Protein AF-A0A4Y2PWS4-F1 (afdb_monomer)

Mean predicted aligned error: 5.52 Å

InterPro domains:
  IPR001506 Peptidase M12A [PF01400] (10-78)
  IPR024079 Metallopeptidase, catalytic domain superfamily [G3DSA:3.40.390.10] (2-78)

Organism: Araneus ventricosus (NCBI:txid182803)

Structure (mmCIF, N/CA/C/O backbone):
data_AF-A0A4Y2PWS4-F1
#
_entry.id   AF-A0A4Y2PWS4-F1
#
loop_
_atom_site.group_PDB
_atom_site.id
_atom_site.type_symbol
_atom_site.label_atom_id
_atom_site.label_alt_id
_atom_site.label_comp_id
_atom_site.label_asym_id
_ato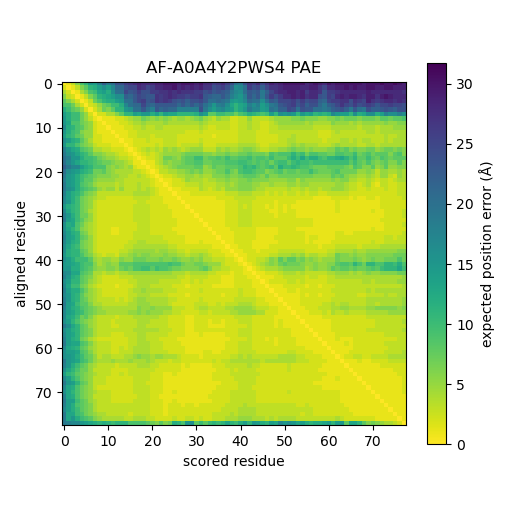m_site.label_entity_id
_atom_site.label_seq_id
_atom_site.pdbx_PDB_ins_code
_atom_site.Cartn_x
_atom_site.Cartn_y
_atom_site.Cartn_z
_atom_site.occupancy
_atom_site.B_iso_or_equiv
_atom_site.auth_seq_id
_atom_site.auth_comp_id
_atom_site.auth_asym_id
_atom_site.auth_atom_id
_atom_site.pdbx_PDB_model_num
ATOM 1 N N . MET A 1 1 ? -3.126 13.334 -30.702 1.00 34.84 1 MET A N 1
ATOM 2 C CA . MET A 1 1 ? -2.478 12.257 -29.924 1.00 34.84 1 MET A CA 1
ATOM 3 C C . MET A 1 1 ? -1.857 12.920 -28.704 1.00 34.84 1 MET A C 1
ATOM 5 O O . MET A 1 1 ? -0.911 13.672 -28.876 1.00 34.84 1 MET A O 1
ATOM 9 N N . PHE A 1 2 ? -2.456 12.782 -27.518 1.00 41.09 2 PHE A N 1
ATOM 10 C CA . PHE A 1 2 ? -1.919 13.400 -26.300 1.00 41.09 2 PHE A CA 1
ATOM 11 C C . PHE A 1 2 ? -0.837 12.489 -25.723 1.00 41.09 2 PHE A C 1
ATOM 13 O O . PHE A 1 2 ? -1.122 11.361 -25.319 1.00 41.09 2 PHE A O 1
ATOM 20 N N . VAL A 1 3 ? 0.406 12.966 -25.730 1.00 44.09 3 VAL A N 1
ATOM 21 C CA . VAL A 1 3 ? 1.513 12.331 -25.016 1.00 44.09 3 VAL A CA 1
ATOM 22 C C . VAL A 1 3 ? 1.362 12.743 -23.556 1.00 44.09 3 VAL A C 1
ATOM 24 O O . VAL A 1 3 ? 1.723 13.854 -23.184 1.00 44.09 3 VAL A O 1
ATOM 27 N N . TRP A 1 4 ? 0.755 11.881 -22.743 1.00 49.09 4 TRP A N 1
ATOM 28 C CA . TRP A 1 4 ? 0.829 12.024 -21.291 1.00 49.09 4 TRP A CA 1
ATOM 29 C C . TRP A 1 4 ? 2.303 11.928 -20.904 1.00 49.09 4 TRP A C 1
ATOM 31 O O . TRP A 1 4 ? 2.964 10.941 -21.235 1.00 49.09 4 TRP A O 1
ATOM 41 N N . ASN A 1 5 ? 2.831 12.980 -20.280 1.00 54.25 5 ASN A N 1
ATOM 42 C CA . ASN A 1 5 ? 4.214 13.026 -19.828 1.00 54.25 5 ASN A CA 1
ATOM 43 C C . ASN A 1 5 ? 4.473 11.810 -18.932 1.00 54.25 5 ASN A C 1
ATOM 45 O O . ASN A 1 5 ? 3.837 11.644 -17.894 1.00 54.25 5 ASN A O 1
ATOM 49 N N . ALA A 1 6 ? 5.426 10.963 -19.318 1.00 54.62 6 ALA A N 1
ATOM 50 C CA . ALA A 1 6 ? 5.783 9.733 -18.608 1.00 54.62 6 ALA A CA 1
ATOM 51 C C . ALA A 1 6 ? 6.307 9.956 -17.166 1.00 54.62 6 ALA A C 1
ATOM 53 O O . ALA A 1 6 ? 6.651 8.992 -16.488 1.00 54.62 6 ALA A O 1
ATOM 54 N N . LEU A 1 7 ? 6.355 11.209 -16.704 1.00 54.94 7 LEU A N 1
ATOM 55 C CA . LEU A 1 7 ? 6.837 11.652 -15.397 1.00 54.94 7 LEU A CA 1
ATOM 56 C C . LEU A 1 7 ? 5.716 11.875 -14.360 1.00 54.94 7 LEU A C 1
ATOM 58 O O . LEU A 1 7 ? 6.005 11.978 -13.174 1.00 54.94 7 LEU A O 1
ATOM 62 N N . GLU A 1 8 ? 4.434 11.918 -14.746 1.00 75.50 8 GLU A N 1
ATOM 63 C CA . GLU A 1 8 ? 3.358 12.242 -13.783 1.00 75.50 8 GLU A CA 1
ATOM 64 C C . GLU A 1 8 ? 3.113 11.158 -12.727 1.00 75.50 8 GLU A C 1
ATOM 66 O O . GLU A 1 8 ? 2.623 11.447 -11.642 1.00 75.50 8 GLU A O 1
ATOM 71 N N . TRP A 1 9 ? 3.447 9.898 -13.005 1.00 82.88 9 TRP A N 1
ATOM 72 C CA . TRP A 1 9 ? 3.154 8.820 -12.059 1.00 82.88 9 TRP A CA 1
ATOM 73 C C . TRP A 1 9 ? 4.100 8.809 -10.853 1.00 82.88 9 TRP A C 1
ATOM 75 O O . TRP A 1 9 ? 3.764 8.234 -9.821 1.00 82.88 9 TRP A O 1
ATOM 85 N N . GLN A 1 10 ? 5.274 9.432 -10.966 1.00 87.50 10 GLN A N 1
ATOM 86 C CA . GLN A 1 10 ? 6.276 9.455 -9.899 1.00 87.50 10 GLN A CA 1
ATOM 87 C C . GLN A 1 10 ? 5.841 10.346 -8.733 1.00 87.50 10 GLN A C 1
ATOM 89 O O . GLN A 1 10 ? 6.102 9.992 -7.586 1.00 87.50 10 GLN A O 1
ATOM 94 N N . SER A 1 11 ? 5.105 11.432 -9.000 1.00 89.00 11 SER A N 1
ATOM 95 C CA . SER A 1 11 ? 4.556 12.295 -7.942 1.00 89.00 11 SER A CA 1
ATOM 96 C C . SER A 1 11 ? 3.571 11.555 -7.030 1.00 89.00 11 SER A C 1
ATOM 98 O O . SER A 1 11 ? 3.395 11.921 -5.875 1.00 89.00 11 SER A O 1
ATOM 100 N N . GLN A 1 12 ? 2.992 10.437 -7.489 1.00 88.56 12 GLN A N 1
ATOM 101 C CA . GLN A 1 12 ? 2.125 9.575 -6.672 1.00 88.56 12 GLN A CA 1
ATOM 102 C C . GLN A 1 1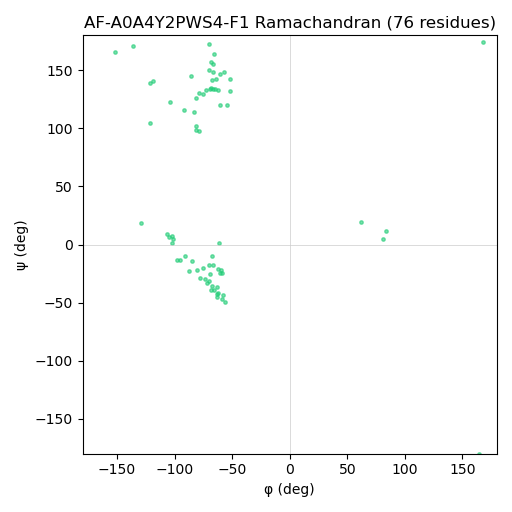2 ? 2.871 8.846 -5.538 1.00 88.56 12 GLN A C 1
ATOM 104 O O . GLN A 1 12 ? 2.230 8.213 -4.699 1.00 88.56 12 GLN A O 1
ATOM 109 N N . TYR A 1 13 ? 4.208 8.901 -5.525 1.00 90.75 13 TYR A N 1
ATOM 110 C CA . TYR A 1 13 ? 5.070 8.332 -4.483 1.00 90.75 13 TYR A CA 1
ATOM 111 C C . TYR A 1 13 ? 5.598 9.392 -3.507 1.00 90.75 13 TYR A C 1
ATOM 113 O O . TYR A 1 13 ? 6.354 9.058 -2.589 1.00 90.75 13 TYR A O 1
ATOM 121 N N . GLU A 1 14 ? 5.215 10.659 -3.681 1.00 91.81 14 GLU A N 1
ATOM 122 C CA . GLU A 1 14 ? 5.520 11.711 -2.717 1.00 91.81 14 GLU A CA 1
ATOM 123 C C . GLU A 1 14 ? 4.857 11.392 -1.374 1.00 91.81 14 GLU A C 1
ATOM 125 O O . GLU A 1 14 ? 3.692 10.997 -1.292 1.00 91.81 14 GLU A O 1
ATOM 130 N N . LYS A 1 15 ? 5.628 11.525 -0.293 1.00 90.81 15 LYS A N 1
ATOM 131 C CA . LYS A 1 15 ? 5.116 11.280 1.054 1.00 90.81 15 LYS A CA 1
ATOM 132 C C . LYS A 1 15 ? 4.237 12.449 1.473 1.00 90.81 15 LYS A C 1
ATOM 134 O O . LYS A 1 15 ? 4.686 13.591 1.440 1.00 90.81 15 LYS A O 1
ATOM 139 N N . SER A 1 16 ? 3.034 12.150 1.947 1.00 89.19 16 SER A N 1
ATOM 140 C CA . SER A 1 16 ? 2.215 13.129 2.660 1.00 89.19 16 SER A CA 1
ATOM 141 C C . SER A 1 16 ? 2.930 13.607 3.927 1.00 89.19 16 SER A C 1
ATOM 143 O O . SER A 1 16 ? 3.665 12.840 4.561 1.00 89.19 16 SER A O 1
ATOM 145 N N . SER A 1 17 ? 2.725 14.873 4.293 1.00 88.69 17 SER A N 1
ATOM 146 C CA . SER A 1 17 ? 3.292 15.431 5.519 1.00 88.69 17 SER A CA 1
ATOM 147 C C . SER A 1 17 ? 2.639 14.800 6.756 1.00 88.69 17 SER A C 1
ATOM 149 O O . SER A 1 17 ? 1.515 14.303 6.689 1.00 88.69 17 SER A O 1
ATOM 151 N N . TYR A 1 18 ? 3.325 14.835 7.904 1.00 79.81 18 TYR A N 1
ATOM 152 C CA . TYR A 1 18 ? 2.745 14.375 9.174 1.00 79.81 18 TYR A CA 1
ATOM 153 C C . TYR A 1 18 ? 1.585 15.251 9.666 1.00 79.81 18 TYR A C 1
ATOM 155 O O . TYR A 1 18 ? 0.815 14.807 10.509 1.00 79.81 18 TYR A O 1
ATOM 163 N N . GLU A 1 19 ? 1.459 16.472 9.148 1.00 84.38 19 GLU A N 1
ATOM 164 C CA . GLU A 1 19 ? 0.349 17.380 9.451 1.00 84.38 19 GLU A CA 1
ATOM 165 C C . GLU A 1 19 ? -0.916 16.982 8.671 1.00 84.38 19 GLU A C 1
ATOM 167 O O . GLU A 1 19 ? -2.026 17.157 9.168 1.00 84.38 19 GLU A O 1
ATOM 172 N N . ASP A 1 20 ? -0.744 16.366 7.496 1.00 83.00 20 ASP A N 1
ATOM 173 C CA . ASP A 1 20 ? -1.833 15.934 6.610 1.00 83.00 20 ASP A CA 1
ATOM 174 C C . ASP A 1 20 ? -2.306 14.493 6.869 1.00 83.00 20 ASP A C 1
ATOM 176 O O . ASP A 1 20 ? -3.314 14.059 6.305 1.00 83.00 20 ASP A O 1
ATOM 180 N N . ILE A 1 21 ? -1.582 13.717 7.688 1.00 86.75 21 ILE A N 1
ATOM 181 C CA . ILE A 1 21 ? -1.906 12.310 7.966 1.00 86.75 21 ILE A CA 1
ATOM 182 C C . ILE A 1 21 ? -2.132 12.049 9.450 1.00 86.75 21 ILE A C 1
ATOM 184 O O . ILE A 1 21 ? -1.362 12.455 10.314 1.00 86.75 21 ILE A O 1
ATOM 188 N N . GLN A 1 22 ? -3.144 11.235 9.741 1.00 87.38 22 GLN A N 1
ATOM 189 C CA . GLN A 1 22 ? -3.329 10.645 11.059 1.00 87.38 22 GLN A CA 1
ATOM 190 C C . GLN A 1 22 ? -2.905 9.173 11.035 1.00 87.38 22 GLN A C 1
ATOM 192 O O . GLN A 1 22 ? -3.430 8.363 10.267 1.00 87.38 22 GLN A O 1
ATOM 197 N N . ILE A 1 23 ? -1.956 8.798 11.895 1.00 88.31 23 ILE A N 1
ATOM 198 C CA . ILE A 1 23 ? -1.497 7.407 12.006 1.00 88.31 23 ILE A CA 1
ATOM 199 C C . ILE A 1 23 ? -2.480 6.624 12.882 1.00 88.31 23 ILE A C 1
ATOM 201 O O . ILE A 1 23 ? -2.449 6.702 14.106 1.00 88.31 23 ILE A O 1
ATOM 205 N N . LEU A 1 24 ? -3.345 5.838 12.239 1.00 91.81 24 LEU A N 1
ATOM 206 C CA . LEU A 1 24 ? -4.409 5.062 12.897 1.00 91.81 24 LEU A CA 1
ATOM 207 C C . LEU A 1 24 ? -4.089 3.566 13.053 1.00 91.81 24 LEU A C 1
ATOM 209 O O . LEU A 1 24 ? -4.950 2.762 13.419 1.00 91.81 24 LEU A O 1
ATOM 213 N N . GLY A 1 25 ? -2.864 3.154 12.736 1.00 92.00 25 GLY A N 1
ATOM 214 C CA . GLY A 1 25 ? -2.428 1.763 12.825 1.00 92.00 25 GLY A CA 1
ATOM 215 C C . GLY A 1 25 ? -1.129 1.503 12.062 1.00 92.00 25 GLY A C 1
ATOM 216 O O . GLY A 1 25 ? -0.587 2.423 11.447 1.00 92.00 25 GLY A O 1
ATOM 217 N N . PRO A 1 26 ? -0.636 0.254 12.074 1.00 94.12 26 PRO A N 1
ATOM 218 C CA . PRO A 1 26 ? 0.612 -0.112 11.412 1.00 94.12 26 PRO A CA 1
ATOM 219 C C . PRO A 1 26 ? 0.529 0.017 9.883 1.00 94.12 26 PRO A C 1
ATOM 221 O O . PRO A 1 26 ? -0.557 0.090 9.289 1.00 94.12 26 PRO A O 1
ATOM 224 N N . TYR A 1 27 ? 1.698 0.022 9.237 1.00 95.06 27 TYR A N 1
ATOM 225 C CA . TYR A 1 27 ? 1.800 -0.113 7.786 1.00 95.06 27 TYR A CA 1
ATOM 226 C C . TYR A 1 27 ? 1.301 -1.498 7.359 1.00 95.06 27 TYR A C 1
ATOM 228 O O . TYR A 1 27 ? 1.664 -2.500 7.972 1.00 95.06 27 TYR A O 1
ATOM 236 N N . ASP A 1 28 ? 0.466 -1.551 6.325 1.00 97.50 28 ASP A N 1
ATOM 237 C CA . ASP A 1 28 ? -0.087 -2.799 5.804 1.00 97.50 28 ASP A CA 1
ATOM 238 C C . ASP A 1 28 ? 0.292 -2.951 4.330 1.00 97.50 28 ASP A C 1
ATOM 240 O O . ASP A 1 28 ? -0.285 -2.299 3.459 1.00 97.50 28 ASP A O 1
ATOM 244 N N . TYR A 1 29 ? 1.265 -3.827 4.065 1.00 97.94 29 TYR A N 1
ATOM 245 C CA . TYR A 1 29 ? 1.748 -4.144 2.717 1.00 97.94 29 TYR A CA 1
ATOM 246 C C . TYR A 1 29 ? 0.649 -4.695 1.800 1.00 97.94 29 TYR A C 1
ATOM 248 O O . TYR A 1 29 ? 0.752 -4.591 0.579 1.00 97.94 29 TYR A O 1
ATOM 256 N N . TYR A 1 30 ? -0.403 -5.284 2.373 1.00 98.12 30 TYR A N 1
ATOM 257 C CA . TYR A 1 30 ? -1.487 -5.921 1.628 1.00 98.12 30 TYR A CA 1
ATOM 258 C C . TYR A 1 30 ? -2.770 -5.084 1.614 1.00 98.12 30 TYR A C 1
ATOM 260 O O . TYR A 1 30 ? -3.794 -5.566 1.122 1.00 98.12 30 TYR A O 1
ATOM 268 N N . SER A 1 31 ? -2.723 -3.851 2.134 1.00 98.12 31 SER A N 1
ATOM 269 C CA . SER A 1 31 ? -3.843 -2.908 2.106 1.00 98.12 31 SER A CA 1
ATOM 270 C C . SER A 1 31 ? -4.386 -2.754 0.688 1.00 98.12 31 SER A C 1
ATOM 272 O O . SER A 1 31 ? -3.622 -2.684 -0.280 1.00 98.12 31 SER A O 1
ATOM 274 N N . VAL A 1 32 ? -5.708 -2.624 0.563 1.00 98.19 32 VAL A N 1
ATOM 275 C CA . VAL A 1 32 ? -6.354 -2.344 -0.732 1.00 98.19 32 VAL A CA 1
ATOM 276 C C . VAL A 1 32 ? -5.872 -1.022 -1.349 1.00 98.19 32 VAL A C 1
ATOM 278 O O . VAL A 1 32 ? -5.933 -0.842 -2.564 1.00 98.19 32 VAL A O 1
ATOM 281 N N . MET A 1 33 ? -5.349 -0.115 -0.518 1.00 97.06 33 MET A N 1
ATOM 282 C CA . MET A 1 33 ? -4.810 1.179 -0.935 1.00 97.06 33 MET A CA 1
ATOM 283 C C . MET A 1 33 ? -3.348 1.108 -1.392 1.00 97.06 33 MET A C 1
ATOM 285 O O . MET A 1 33 ? -2.862 2.051 -2.010 1.00 97.06 33 MET A O 1
ATOM 289 N N . HIS A 1 34 ? -2.628 0.015 -1.119 1.00 97.81 34 HIS A N 1
ATOM 290 C CA . HIS A 1 34 ? -1.225 -0.099 -1.511 1.00 97.81 34 HIS A CA 1
ATOM 291 C C . HIS A 1 34 ? -1.104 -0.220 -3.039 1.00 97.81 34 HIS A C 1
ATOM 293 O O . HIS A 1 34 ? -1.832 -0.988 -3.679 1.00 97.81 34 HIS A O 1
ATOM 299 N N . TYR A 1 35 ? -0.186 0.528 -3.653 1.00 96.06 35 TYR A N 1
ATOM 300 C CA . TYR A 1 35 ? 0.112 0.394 -5.083 1.00 96.06 35 TYR A CA 1
ATOM 301 C C . TYR A 1 35 ? 0.750 -0.972 -5.399 1.00 96.06 35 TYR A C 1
ATOM 303 O O . TYR A 1 35 ? 1.448 -1.527 -4.547 1.00 96.06 35 TYR A O 1
ATOM 311 N N . PRO A 1 36 ? 0.521 -1.541 -6.597 1.00 95.12 36 PRO A N 1
ATOM 312 C CA . PRO A 1 36 ? 1.263 -2.717 -7.041 1.00 95.12 36 PRO A CA 1
ATOM 313 C C . PRO A 1 36 ? 2.746 -2.373 -7.255 1.00 95.12 36 PRO A C 1
ATOM 315 O O . PRO A 1 36 ? 3.086 -1.221 -7.510 1.00 95.12 36 PRO A O 1
ATOM 318 N N . ILE A 1 37 ? 3.619 -3.381 -7.160 1.00 95.75 37 ILE A N 1
ATOM 319 C CA . ILE A 1 37 ? 5.079 -3.216 -7.296 1.00 95.75 37 ILE A CA 1
ATOM 320 C C . ILE A 1 37 ? 5.510 -2.703 -8.683 1.00 95.75 37 ILE A C 1
ATOM 322 O O . ILE A 1 37 ? 6.420 -1.879 -8.736 1.00 95.75 37 ILE A O 1
ATOM 326 N N . PRO A 1 38 ? 4.940 -3.166 -9.815 1.00 93.44 38 PRO A N 1
ATOM 327 C CA . PRO A 1 38 ? 5.369 -2.681 -11.122 1.00 93.44 38 PRO A CA 1
ATOM 328 C C . PRO A 1 38 ? 4.979 -1.218 -11.348 1.00 93.44 38 PRO A C 1
ATOM 330 O O . PRO A 1 38 ? 3.830 -0.823 -11.130 1.00 93.44 38 PRO A O 1
ATOM 333 N N . ALA A 1 39 ? 5.922 -0.429 -11.859 1.00 90.69 39 ALA A N 1
ATOM 334 C CA . ALA A 1 39 ? 5.673 0.937 -12.278 1.00 90.69 39 ALA A CA 1
ATOM 335 C C . ALA A 1 39 ? 4.674 0.968 -13.454 1.00 90.69 39 ALA A C 1
ATOM 337 O O . ALA A 1 39 ? 4.741 0.110 -14.346 1.00 90.69 39 ALA A O 1
ATOM 338 N N . PRO A 1 40 ? 3.758 1.955 -13.501 1.00 88.06 40 PRO A N 1
ATOM 339 C CA . PRO A 1 40 ? 2.703 2.009 -14.505 1.00 88.06 40 PRO A CA 1
ATOM 340 C C . PRO A 1 40 ? 3.228 1.885 -15.935 1.00 88.06 40 PRO A C 1
ATOM 342 O O . PRO A 1 40 ? 4.143 2.599 -16.334 1.00 88.06 40 PRO A O 1
ATOM 345 N N . ARG A 1 41 ? 2.596 1.009 -16.728 1.00 85.50 41 ARG A N 1
ATOM 346 C CA . ARG A 1 41 ? 2.935 0.756 -18.144 1.00 85.50 41 ARG A CA 1
ATOM 347 C C . ARG A 1 41 ? 4.357 0.219 -18.369 1.00 85.50 41 ARG A C 1
ATOM 349 O O . ARG A 1 41 ? 4.859 0.289 -19.488 1.00 85.50 41 ARG A O 1
ATOM 356 N N . THR A 1 42 ? 4.992 -0.337 -17.340 1.00 85.12 42 THR A N 1
ATOM 357 C CA . THR A 1 42 ? 6.307 -0.978 -17.443 1.00 85.12 42 THR A CA 1
ATOM 358 C C . THR A 1 42 ? 6.327 -2.305 -16.679 1.00 85.12 42 THR A C 1
ATOM 360 O O . THR A 1 42 ? 5.403 -2.622 -15.933 1.00 85.12 42 THR A O 1
ATOM 363 N N . HIS A 1 43 ? 7.401 -3.075 -16.853 1.00 83.56 43 HIS A N 1
ATOM 364 C CA . HIS A 1 43 ? 7.688 -4.271 -16.051 1.00 83.56 43 HIS A CA 1
ATOM 365 C C . HIS A 1 43 ? 8.741 -4.015 -14.964 1.00 83.56 43 HIS A C 1
ATOM 367 O O . HIS A 1 43 ? 9.172 -4.947 -14.290 1.00 83.56 43 HIS A O 1
ATOM 373 N N . LEU A 1 44 ? 9.184 -2.765 -14.814 1.00 90.38 44 LEU A N 1
ATOM 374 C CA . LEU A 1 44 ? 10.186 -2.387 -13.828 1.00 90.38 44 LEU A CA 1
ATOM 375 C C . LEU A 1 44 ? 9.501 -2.095 -12.487 1.00 90.38 44 LEU A C 1
ATOM 377 O O . LEU A 1 44 ? 8.385 -1.575 -12.487 1.00 90.38 44 LEU A O 1
ATOM 381 N N . PRO A 1 45 ? 10.129 -2.415 -11.347 1.00 93.19 45 PRO A N 1
ATOM 382 C CA . PRO A 1 45 ? 9.577 -2.070 -10.042 1.00 93.19 45 PRO A CA 1
ATOM 383 C C . PRO A 1 45 ? 9.580 -0.548 -9.830 1.00 93.19 45 PRO A C 1
ATOM 385 O O . PRO A 1 45 ? 10.535 0.130 -10.209 1.00 93.19 45 PRO A O 1
ATOM 388 N N . SER A 1 46 ? 8.534 -0.006 -9.203 1.00 94.12 46 SER A N 1
ATOM 389 C CA . SER A 1 46 ? 8.488 1.392 -8.744 1.00 94.12 46 SER A CA 1
ATOM 390 C C . SER A 1 46 ? 9.063 1.582 -7.338 1.00 94.12 46 SER A C 1
ATOM 392 O O . SER A 1 46 ? 9.480 2.684 -6.993 1.00 94.12 46 SER A O 1
ATOM 394 N N . PHE A 1 47 ? 9.093 0.522 -6.529 1.00 94.62 47 PHE A N 1
ATOM 395 C CA . PHE A 1 47 ? 9.653 0.508 -5.178 1.00 94.62 47 PHE A CA 1
ATOM 396 C C . PHE A 1 47 ? 10.153 -0.891 -4.802 1.00 94.62 47 PHE A C 1
ATOM 398 O O . PHE A 1 47 ? 9.811 -1.888 -5.440 1.00 94.62 47 PHE A O 1
ATOM 405 N N . GLU A 1 48 ? 10.934 -0.959 -3.724 1.00 95.75 48 GLU A N 1
ATOM 406 C CA . GLU A 1 48 ? 11.447 -2.198 -3.141 1.00 95.75 48 GLU A CA 1
ATOM 407 C C . GLU A 1 48 ? 10.944 -2.369 -1.701 1.00 95.75 48 GLU A C 1
ATOM 409 O O . GLU A 1 48 ? 10.862 -1.411 -0.929 1.00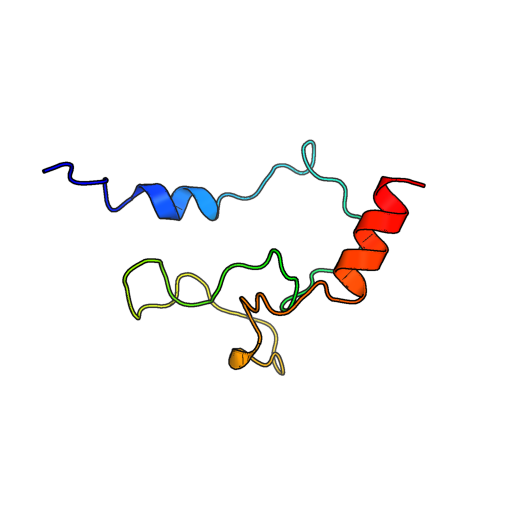 95.75 48 GLU A O 1
ATOM 414 N N . VAL A 1 49 ? 10.610 -3.606 -1.327 1.00 96.38 49 VAL A N 1
ATOM 415 C CA . VAL A 1 49 ? 10.216 -3.954 0.041 1.00 96.38 49 VAL A CA 1
ATOM 416 C C . VAL A 1 49 ? 11.449 -4.386 0.827 1.00 96.38 49 VAL A C 1
ATOM 418 O O . VAL A 1 49 ? 12.043 -5.421 0.545 1.00 96.38 49 VAL A O 1
ATOM 421 N N . LEU A 1 50 ? 11.797 -3.617 1.859 1.00 95.81 50 LEU A N 1
ATOM 422 C CA . LEU A 1 50 ? 12.978 -3.883 2.691 1.00 95.81 50 LEU A CA 1
ATOM 423 C C . LEU A 1 50 ? 12.745 -4.974 3.753 1.00 95.81 50 LEU A C 1
ATOM 425 O O . LEU A 1 50 ? 13.695 -5.574 4.258 1.00 95.81 50 LEU A O 1
ATOM 429 N N . GLN A 1 51 ? 11.487 -5.224 4.128 1.00 96.06 51 GLN A N 1
ATOM 430 C CA . GLN A 1 51 ? 11.138 -6.197 5.161 1.00 96.06 51 GLN A CA 1
ATOM 431 C C . GLN A 1 51 ? 1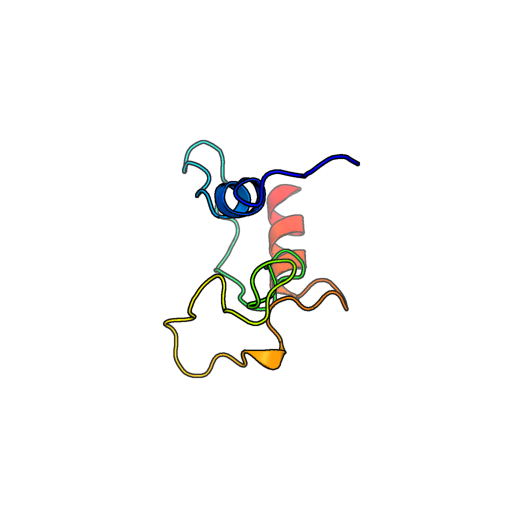1.122 -7.625 4.598 1.00 96.06 51 GLN A C 1
ATOM 433 O O . GLN A 1 51 ? 10.409 -7.932 3.643 1.00 96.06 51 GLN A O 1
ATOM 438 N N . LYS A 1 52 ? 11.876 -8.529 5.234 1.00 95.94 52 LYS A N 1
ATOM 439 C CA . LYS A 1 52 ? 11.906 -9.953 4.866 1.00 95.94 52 LYS A CA 1
ATOM 440 C C . LYS A 1 52 ? 10.590 -10.654 5.216 1.00 95.94 52 LYS A C 1
ATOM 442 O O . LYS A 1 52 ? 9.939 -10.311 6.200 1.00 95.94 52 LYS A O 1
ATOM 447 N N . GLY A 1 53 ? 10.243 -11.681 4.439 1.00 96.12 53 GLY A N 1
ATOM 448 C CA . GLY A 1 53 ? 9.059 -12.518 4.676 1.00 96.12 53 GLY A CA 1
ATOM 449 C C . GLY A 1 53 ? 7.737 -11.920 4.186 1.00 96.12 53 GLY A C 1
ATOM 450 O O . GLY A 1 53 ? 6.688 -12.515 4.417 1.00 96.12 53 GLY A O 1
ATOM 451 N N . ILE A 1 54 ? 7.772 -10.767 3.510 1.00 97.38 54 ILE A N 1
ATOM 452 C CA . ILE A 1 54 ? 6.602 -10.202 2.834 1.00 97.38 54 ILE A CA 1
ATOM 453 C C . ILE A 1 54 ? 6.383 -10.930 1.505 1.00 97.38 54 ILE A C 1
ATOM 455 O O . ILE A 1 54 ? 7.302 -11.078 0.701 1.00 97.38 54 ILE A O 1
ATOM 459 N N . ASP A 1 55 ? 5.151 -11.372 1.274 1.00 97.00 55 ASP A N 1
ATOM 460 C CA . ASP A 1 55 ? 4.735 -12.002 0.028 1.00 97.00 55 ASP A CA 1
ATOM 461 C C . ASP A 1 55 ? 4.432 -10.926 -1.020 1.00 97.00 55 ASP A C 1
ATOM 463 O O . ASP A 1 55 ? 3.355 -10.324 -1.045 1.00 97.00 55 ASP A O 1
ATOM 467 N N . LEU A 1 56 ? 5.406 -10.685 -1.898 1.00 96.69 56 LEU A N 1
ATOM 468 C CA . LEU A 1 56 ? 5.325 -9.665 -2.943 1.00 96.69 56 LEU A CA 1
ATOM 469 C C . LEU A 1 56 ? 4.162 -9.893 -3.920 1.00 96.69 56 LEU A C 1
ATOM 471 O O . LEU A 1 56 ? 3.673 -8.927 -4.501 1.00 96.69 56 LEU A O 1
ATOM 475 N N . SER A 1 57 ? 3.679 -11.132 -4.074 1.00 95.69 57 SER A N 1
ATOM 476 C CA . SER A 1 57 ? 2.561 -11.448 -4.976 1.00 95.69 57 SER A CA 1
ATOM 477 C C . SER A 1 57 ? 1.215 -10.902 -4.488 1.00 95.69 57 SER A C 1
ATOM 479 O O . SER A 1 57 ? 0.272 -10.775 -5.268 1.00 95.69 57 SER A O 1
ATOM 481 N N . ARG A 1 58 ? 1.124 -10.544 -3.201 1.00 96.88 58 ARG A N 1
ATOM 482 C CA . ARG A 1 58 ? -0.091 -10.012 -2.568 1.00 96.88 58 ARG A CA 1
ATOM 483 C C . ARG A 1 58 ? -0.141 -8.487 -2.522 1.00 96.88 58 ARG A C 1
ATOM 485 O O . ARG A 1 58 ? -1.195 -7.925 -2.221 1.00 96.88 58 ARG A O 1
ATOM 492 N N . ILE A 1 59 ? 0.974 -7.809 -2.790 1.00 97.81 59 ILE A N 1
ATOM 493 C CA . ILE A 1 59 ? 1.044 -6.345 -2.779 1.00 97.81 59 ILE A CA 1
ATOM 494 C C . ILE A 1 59 ? 0.311 -5.792 -4.002 1.00 97.81 59 ILE A C 1
ATOM 496 O O . ILE A 1 59 ? 0.511 -6.246 -5.125 1.00 97.81 59 ILE A O 1
ATOM 500 N N . GLY A 1 60 ? -0.540 -4.788 -3.789 1.00 97.25 60 GLY A N 1
ATOM 501 C CA . GLY A 1 60 ? -1.357 -4.216 -4.861 1.00 97.25 60 GLY A CA 1
ATOM 502 C C . GLY A 1 60 ? -2.651 -4.976 -5.147 1.00 97.25 60 GLY A C 1
ATOM 503 O O . GLY A 1 60 ? -3.3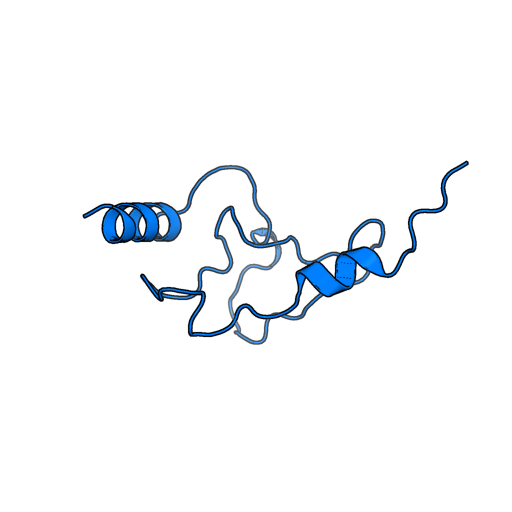08 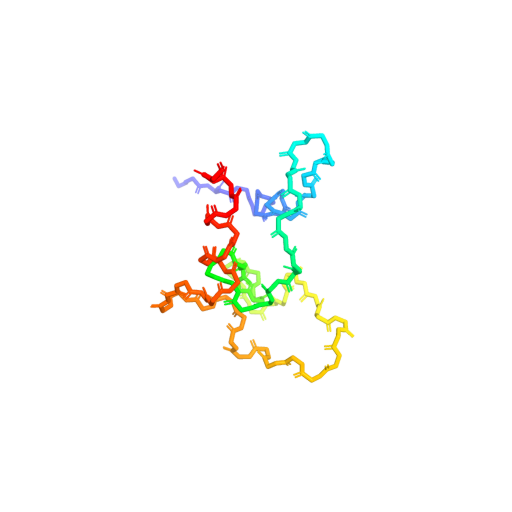-4.701 -6.150 1.00 97.25 60 GLY A O 1
ATOM 504 N N . GLN A 1 61 ? -3.045 -5.912 -4.278 1.00 97.56 61 GLN A N 1
ATOM 505 C CA . GLN A 1 61 ? -4.331 -6.597 -4.390 1.00 97.56 61 GLN A CA 1
ATOM 506 C C . GLN A 1 61 ? -5.510 -5.607 -4.386 1.00 97.56 61 GLN A C 1
ATOM 508 O O . GLN A 1 61 ? -5.460 -4.543 -3.762 1.00 97.56 61 GLN A O 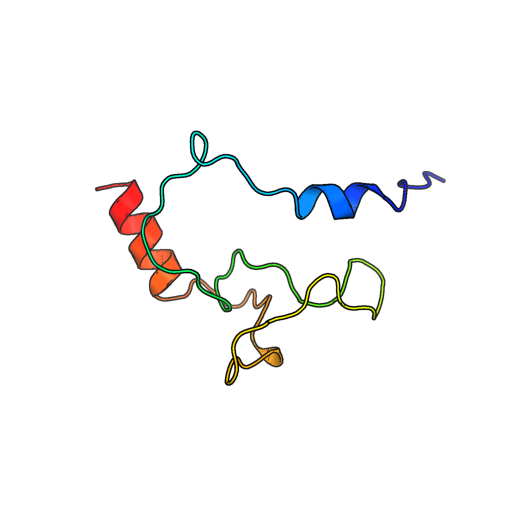1
ATOM 513 N N . ARG A 1 62 ? -6.583 -5.972 -5.093 1.00 97.62 62 ARG A N 1
ATOM 514 C CA . ARG A 1 62 ? -7.851 -5.221 -5.162 1.00 97.62 62 ARG A CA 1
ATOM 515 C C . ARG A 1 62 ? -9.070 -6.104 -4.868 1.00 97.62 62 ARG A C 1
ATOM 517 O O . ARG A 1 62 ? -10.187 -5.759 -5.233 1.00 97.62 62 ARG A O 1
ATOM 524 N N . ALA A 1 63 ? -8.854 -7.256 -4.235 1.00 96.81 63 ALA A N 1
ATOM 525 C CA . ALA A 1 63 ? -9.900 -8.219 -3.903 1.00 96.81 63 ALA A CA 1
ATOM 526 C C . ALA A 1 63 ? -10.786 -7.740 -2.742 1.00 96.81 63 ALA A C 1
ATOM 528 O O . ALA A 1 63 ? -11.964 -8.081 -2.683 1.00 96.81 63 ALA A O 1
ATOM 529 N N . GLY A 1 64 ? -10.236 -6.941 -1.822 1.00 97.44 64 GLY A N 1
ATOM 530 C CA . GLY A 1 64 ? -11.009 -6.349 -0.736 1.00 97.44 64 GLY A CA 1
ATOM 531 C C . GLY A 1 64 ? -10.152 -5.713 0.353 1.00 97.44 64 GLY A C 1
ATOM 532 O O . GLY A 1 64 ? -8.927 -5.811 0.345 1.00 97.44 64 GLY A O 1
ATOM 533 N N . GLN A 1 65 ? -10.821 -5.063 1.304 1.00 98.31 65 GLN A N 1
ATOM 534 C CA . GLN A 1 65 ? -10.184 -4.457 2.475 1.00 98.31 65 GLN A CA 1
ATOM 535 C C . GLN A 1 65 ? -9.590 -5.527 3.395 1.00 98.31 65 GLN A C 1
ATOM 537 O O . GLN A 1 65 ? -10.273 -6.498 3.751 1.00 98.31 65 GLN A O 1
ATOM 542 N N . THR A 1 66 ? -8.352 -5.317 3.840 1.00 98.12 66 THR A N 1
ATOM 543 C CA . THR A 1 66 ? -7.750 -6.133 4.901 1.00 98.12 66 THR A CA 1
ATOM 544 C C . THR A 1 66 ? -8.415 -5.848 6.250 1.00 98.12 66 THR A C 1
ATOM 546 O O . THR A 1 66 ? -9.224 -4.928 6.397 1.00 98.12 66 THR A O 1
ATOM 549 N N . GLN A 1 67 ? -8.074 -6.630 7.277 1.00 97.75 67 GLN A N 1
ATOM 550 C CA . GLN A 1 67 ? -8.528 -6.316 8.633 1.00 97.75 67 GLN A CA 1
ATOM 551 C C . GLN A 1 67 ? -7.964 -4.972 9.123 1.00 97.75 67 GLN A C 1
ATOM 553 O O . GLN A 1 67 ? -8.678 -4.212 9.770 1.00 97.75 67 GLN A O 1
ATOM 558 N N . ILE A 1 68 ? -6.720 -4.640 8.760 1.00 97.75 68 ILE A N 1
ATOM 559 C CA . ILE A 1 68 ? -6.079 -3.381 9.161 1.00 97.75 68 ILE A CA 1
ATOM 560 C C . ILE A 1 68 ? -6.760 -2.186 8.481 1.00 97.75 68 ILE A C 1
ATOM 562 O O . ILE A 1 68 ? -6.963 -1.165 9.138 1.00 97.75 68 ILE A O 1
ATOM 566 N N . ASP A 1 69 ? -7.161 -2.310 7.210 1.00 98.19 69 ASP A N 1
ATOM 567 C CA . ASP A 1 69 ? -7.951 -1.283 6.515 1.00 98.19 69 ASP A CA 1
ATOM 568 C C . ASP A 1 69 ? -9.249 -0.977 7.284 1.00 98.19 69 ASP A C 1
ATOM 570 O O . ASP A 1 69 ? -9.544 0.178 7.597 1.00 98.19 69 ASP A O 1
ATOM 574 N N . LYS A 1 70 ? -9.994 -2.025 7.660 1.00 97.88 70 LYS A N 1
ATOM 575 C CA . LYS A 1 70 ? -11.257 -1.906 8.409 1.00 97.88 70 LYS A CA 1
ATOM 576 C C . LYS A 1 70 ? -11.054 -1.281 9.787 1.00 97.88 70 LYS A C 1
ATOM 578 O O . LYS A 1 70 ? -11.830 -0.417 10.191 1.00 97.88 70 LYS A O 1
ATOM 583 N N . ASP A 1 71 ? -10.001 -1.680 10.493 1.00 97.62 71 ASP A N 1
ATOM 584 C CA . ASP A 1 71 ? -9.683 -1.140 11.814 1.00 97.62 71 ASP A CA 1
ATOM 585 C C . ASP A 1 71 ? -9.311 0.349 11.746 1.00 97.62 71 ASP A C 1
ATOM 587 O O . ASP A 1 71 ? -9.719 1.121 12.615 1.00 97.62 71 ASP A O 1
ATOM 591 N N . LYS A 1 72 ? -8.570 0.774 10.710 1.00 96.88 72 LYS A N 1
ATOM 592 C CA . LYS A 1 72 ? -8.240 2.191 10.478 1.00 96.88 72 LYS A CA 1
ATOM 593 C C . LYS A 1 72 ? -9.494 3.020 10.213 1.00 96.88 72 LYS A C 1
ATOM 595 O O . LYS A 1 72 ? -9.653 4.063 10.837 1.00 96.88 72 LYS A O 1
ATOM 600 N N . ILE A 1 73 ? -10.406 2.535 9.364 1.00 96.62 73 ILE A N 1
ATOM 601 C CA . ILE A 1 73 ? -11.696 3.200 9.107 1.00 96.62 73 ILE A CA 1
ATOM 602 C C . ILE A 1 73 ? -12.488 3.335 10.409 1.00 96.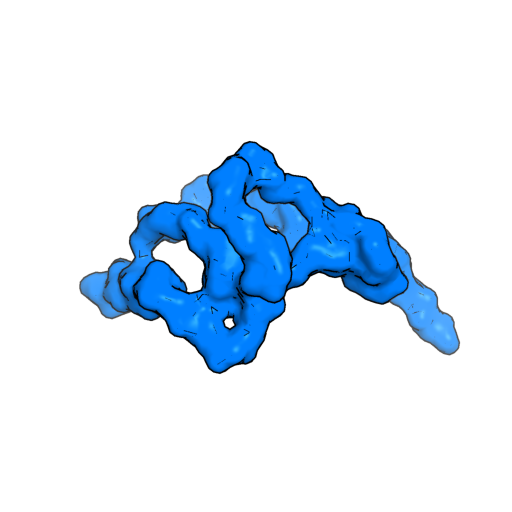62 73 ILE A C 1
ATOM 604 O O . ILE A 1 73 ? -12.962 4.419 10.733 1.00 96.62 73 ILE A O 1
ATOM 608 N N . LYS A 1 74 ? -12.587 2.260 11.199 1.00 97.00 74 LYS A N 1
ATOM 609 C CA . LYS A 1 74 ? -13.310 2.293 12.475 1.00 97.00 74 LYS A CA 1
ATOM 610 C C . LYS A 1 74 ? -12.749 3.347 13.431 1.00 97.00 74 LYS A C 1
ATOM 612 O O . LYS A 1 74 ? -13.538 4.047 14.045 1.00 97.00 74 LYS A O 1
ATOM 617 N N . ARG A 1 75 ? -11.420 3.460 13.545 1.00 95.44 75 ARG A N 1
ATOM 618 C CA . ARG A 1 75 ? -10.753 4.450 14.412 1.00 95.44 75 ARG A CA 1
ATOM 619 C C . ARG A 1 75 ? -10.890 5.886 13.908 1.00 95.44 75 ARG A C 1
ATOM 621 O O . ARG A 1 75 ? -10.898 6.794 14.722 1.00 95.44 75 ARG A O 1
ATOM 628 N N . LEU A 1 76 ? -10.958 6.091 12.591 1.00 95.31 76 LEU A N 1
ATOM 629 C CA . LEU A 1 76 ? -11.124 7.425 12.005 1.00 95.31 76 LEU A CA 1
ATOM 630 C C . LEU A 1 76 ? -12.506 8.021 12.316 1.00 95.31 76 LEU A C 1
ATOM 632 O O . LEU A 1 76 ? -12.628 9.228 12.482 1.00 95.31 76 LEU A O 1
ATOM 636 N N . TYR A 1 77 ? -13.539 7.177 12.359 1.00 95.50 77 TYR A N 1
ATOM 637 C CA . TYR A 1 77 ? -14.940 7.594 12.495 1.00 95.50 77 TYR A CA 1
ATOM 638 C C . TYR A 1 77 ? -15.548 7.323 13.883 1.00 95.50 77 TYR A C 1
ATOM 640 O O . TYR A 1 77 ? -16.764 7.441 14.040 1.00 95.50 77 TYR A O 1
ATOM 648 N N . SER A 1 78 ? -14.736 6.930 14.869 1.00 87.38 78 SER A N 1
ATOM 649 C CA . SER A 1 78 ? -15.139 6.748 16.273 1.00 87.38 78 SER A CA 1
ATOM 650 C C . SER A 1 78 ? -14.709 7.927 17.127 1.00 87.38 78 SER A C 1
ATOM 652 O O . SER A 1 78 ? -15.551 8.412 17.908 1.00 87.38 78 SER A O 1
#

Secondary structure (DSSP, 8-state):
-----TTTTGGGGPPPPTTT----S---TT-TTSPPSBPTTSSSBS----STT--GGGTT--S---HHHHHHHHHH--

Solvent-accessible surface area (backbone atoms only — not comparable to full-atom values): 5261 Å² total; per-residue (Å²): 134,86,80,75,67,92,65,65,69,61,65,77,70,61,78,79,52,78,90,81,50,81,89,65,67,81,91,56,70,53,23,46,83,35,71,50,50,53,29,87,100,52,90,48,68,68,65,81,81,88,64,84,92,66,65,70,90,48,33,33,37,79,89,54,74,36,74,66,50,51,51,31,53,53,65,75,77,107

Foldseek 3Di:
DDDDPPPVQLVVPDDDDPVRDDCQDDDDQLACPFAQQDDPPDNHGPDDDPDPPDDSVRGNDNPDGDPRNVSSVVSVVD

pLDDT: mean 89.16, std 14.13, range [34.84, 98.31]

Sequence (78 aa)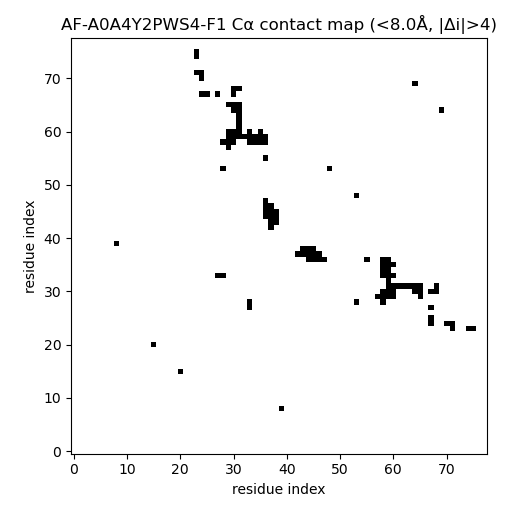:
MFVWNALEWQSQYEKSSYEDIQILGPYDYYSVMHYPIPAPRTHLPSFEVLQKGIDLSRIGQRAGQTQIDKDKIKRLYS

Radius of gyration: 14.97 Å; Cα contacts (8 Å, |Δi|>4): 60; chains: 1; bounding box: 28×30×46 Å